Protein AF-A0ABD6F8X1-F1 (afdb_monomer_lite)

Secondary structure (DSSP, 8-state):
------S----------SS-----EEE-GGGS-HHHHHHHHHHSTT-EEEEEEEEEETTEEEEEEEEEETTEEEEEEEETTS-EEEEEE--

pLDDT: mean 78.77, std 21.34, range [28.39, 96.62]

Radius of gyration: 14.22 Å; chains: 1; bounding box: 41×26×36 Å

Structure (mmCIF, N/CA/C/O backbone):
data_AF-A0ABD6F8X1-F1
#
_entry.id   AF-A0ABD6F8X1-F1
#
loop_
_atom_site.group_PDB
_atom_site.id
_atom_site.type_symbol
_atom_site.label_atom_id
_atom_site.label_alt_id
_atom_site.label_comp_id
_atom_site.label_asym_id
_atom_site.label_entity_id
_atom_site.label_seq_id
_atom_site.pdbx_PDB_ins_code
_atom_site.Cartn_x
_atom_site.Cartn_y
_atom_site.Cartn_z
_atom_site.occupancy
_atom_site.B_iso_or_equiv
_atom_site.auth_seq_id
_atom_site.auth_comp_id
_atom_site.auth_asym_id
_atom_site.auth_atom_id
_atom_site.pdbx_PDB_model_num
ATOM 1 N N . MET A 1 1 ? 5.627 -7.559 26.180 1.00 37.81 1 MET A N 1
ATOM 2 C CA . MET A 1 1 ? 5.120 -6.909 24.953 1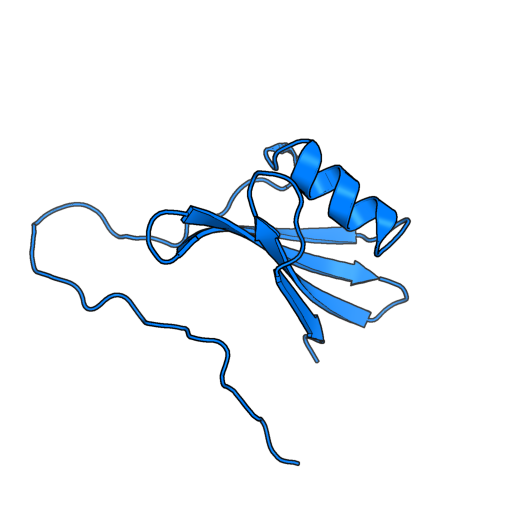.00 37.81 1 MET A CA 1
ATOM 3 C C . MET A 1 1 ? 6.330 -6.576 24.104 1.00 37.81 1 MET A C 1
ATOM 5 O O . MET A 1 1 ? 6.980 -5.560 24.315 1.00 37.81 1 MET A O 1
ATOM 9 N N . ASN A 1 2 ? 6.737 -7.530 23.275 1.00 28.39 2 ASN A N 1
ATOM 10 C CA . ASN A 1 2 ? 8.093 -7.595 22.749 1.00 28.39 2 ASN A CA 1
ATOM 11 C C . ASN A 1 2 ? 7.986 -7.182 21.291 1.00 28.39 2 ASN A C 1
ATOM 13 O O . ASN A 1 2 ? 7.641 -8.005 20.447 1.00 28.39 2 ASN A O 1
ATOM 17 N N . LYS A 1 3 ? 8.197 -5.890 21.034 1.00 35.00 3 LYS A N 1
ATOM 18 C CA . LYS A 1 3 ? 8.253 -5.325 19.689 1.00 35.00 3 LYS A CA 1
ATOM 19 C C . LYS A 1 3 ? 9.448 -5.971 18.991 1.00 35.00 3 LYS A C 1
ATOM 21 O O . LYS A 1 3 ? 10.586 -5.556 19.191 1.00 35.00 3 LYS A O 1
ATOM 26 N N . ARG A 1 4 ? 9.214 -7.073 18.280 1.00 39.59 4 ARG A N 1
ATOM 27 C CA . ARG A 1 4 ? 10.204 -7.687 17.397 1.00 39.59 4 ARG A CA 1
ATOM 28 C C . ARG A 1 4 ? 10.268 -6.814 16.154 1.00 39.59 4 ARG A C 1
ATOM 30 O O . ARG A 1 4 ? 9.751 -7.179 15.114 1.00 39.59 4 ARG A O 1
ATOM 37 N N . THR A 1 5 ? 10.845 -5.629 16.303 1.00 44.69 5 THR A N 1
ATOM 38 C CA . THR A 1 5 ? 11.213 -4.779 15.177 1.00 44.69 5 THR A CA 1
ATOM 39 C C . THR A 1 5 ? 12.418 -5.441 14.523 1.00 44.69 5 THR A C 1
ATOM 41 O O . THR A 1 5 ? 13.560 -5.199 14.903 1.00 44.69 5 THR A O 1
ATOM 44 N N . ILE A 1 6 ? 12.146 -6.386 13.629 1.00 44.00 6 ILE A N 1
ATOM 45 C CA . ILE A 1 6 ? 13.120 -6.917 12.680 1.00 44.00 6 ILE A CA 1
ATOM 46 C C . ILE A 1 6 ? 12.416 -6.989 11.324 1.00 44.00 6 ILE A C 1
ATOM 48 O O . ILE A 1 6 ? 12.283 -8.060 10.747 1.00 44.00 6 ILE A O 1
ATOM 52 N N . LEU A 1 7 ? 11.951 -5.844 10.832 1.00 45.97 7 LEU A N 1
ATOM 53 C CA . LEU A 1 7 ? 11.930 -5.608 9.396 1.00 45.97 7 LEU A CA 1
ATOM 54 C C . LEU A 1 7 ? 13.034 -4.605 9.122 1.00 45.97 7 LEU A C 1
ATOM 56 O O . LEU A 1 7 ? 13.216 -3.622 9.844 1.00 45.97 7 LEU A O 1
ATOM 60 N N . GLY A 1 8 ? 13.892 -4.983 8.188 1.00 38.62 8 GLY A N 1
ATOM 61 C CA . GLY A 1 8 ? 15.162 -4.341 7.940 1.00 38.62 8 GLY A CA 1
ATOM 62 C C . GLY A 1 8 ? 14.975 -2.967 7.329 1.00 38.62 8 GLY A C 1
ATOM 63 O O . GLY A 1 8 ? 15.202 -2.809 6.138 1.00 38.62 8 GLY A O 1
ATOM 64 N N . ALA A 1 9 ? 14.742 -1.959 8.166 1.00 46.56 9 ALA A N 1
ATOM 65 C CA . ALA A 1 9 ? 15.186 -0.606 7.881 1.00 46.56 9 ALA A CA 1
ATOM 66 C C . ALA A 1 9 ? 16.724 -0.605 7.917 1.00 46.56 9 ALA A C 1
ATOM 68 O O . ALA A 1 9 ? 17.360 -0.129 8.862 1.00 46.56 9 ALA A O 1
ATOM 69 N N . VAL A 1 10 ? 17.353 -1.190 6.892 1.00 37.84 10 VAL A N 1
ATOM 70 C CA . VAL A 1 10 ? 18.721 -0.827 6.539 1.00 37.84 10 VAL A CA 1
ATOM 71 C C . VAL A 1 10 ? 18.601 0.575 5.977 1.00 37.84 10 VAL A C 1
ATOM 73 O O . VAL A 1 10 ? 18.467 0.780 4.778 1.00 37.84 10 VAL A O 1
ATOM 76 N N . LEU A 1 11 ? 18.612 1.530 6.904 1.00 48.47 11 LEU A N 1
ATOM 77 C CA . LEU A 1 11 ? 18.903 2.925 6.663 1.00 48.47 11 LEU A CA 1
ATOM 78 C C . LEU A 1 11 ? 20.191 2.940 5.838 1.00 48.47 11 LEU A C 1
ATOM 80 O O . LEU A 1 11 ? 21.280 2.715 6.374 1.00 48.47 11 LEU A O 1
ATOM 84 N N . GLY A 1 12 ? 20.044 3.073 4.520 1.00 39.25 12 GLY A N 1
ATOM 85 C CA . GLY A 1 12 ? 21.152 3.098 3.583 1.00 39.25 12 GLY A CA 1
ATOM 86 C C . GLY A 1 12 ? 22.107 4.191 4.025 1.00 39.25 12 GLY A C 1
ATOM 87 O O . GLY A 1 12 ? 21.801 5.377 3.923 1.00 39.25 12 GLY A O 1
ATOM 88 N N . MET A 1 13 ? 23.236 3.777 4.597 1.00 43.34 13 MET A N 1
ATOM 89 C CA . MET A 1 13 ? 24.272 4.665 5.087 1.00 43.34 13 MET A CA 1
ATOM 90 C C . MET A 1 13 ? 24.696 5.583 3.942 1.00 43.34 13 MET A C 1
ATOM 92 O O . MET A 1 13 ? 25.204 5.120 2.921 1.00 43.34 13 MET A O 1
ATOM 96 N N . ALA A 1 14 ? 24.440 6.878 4.127 1.00 45.44 14 ALA A N 1
ATOM 97 C CA . ALA A 1 14 ? 24.735 7.936 3.178 1.00 45.44 14 ALA A CA 1
ATOM 98 C C . ALA A 1 14 ? 26.232 7.946 2.834 1.00 45.44 14 ALA A C 1
ATOM 100 O O . ALA A 1 14 ? 27.062 8.480 3.572 1.00 45.44 14 ALA A O 1
ATOM 101 N N . LEU A 1 15 ? 26.574 7.351 1.692 1.00 44.06 15 LEU A N 1
ATOM 102 C CA . LEU A 1 15 ? 27.845 7.569 1.022 1.00 44.06 15 LEU A CA 1
ATOM 103 C C . LEU A 1 15 ? 27.769 8.925 0.320 1.00 44.06 15 LEU A C 1
ATOM 105 O O . LEU A 1 15 ? 26.961 9.147 -0.578 1.00 44.06 15 LEU A O 1
ATOM 109 N N . LEU A 1 16 ? 28.604 9.835 0.812 1.00 50.38 16 LEU A N 1
ATOM 110 C CA . LEU A 1 16 ? 28.770 11.221 0.394 1.00 50.38 16 LEU A CA 1
ATOM 111 C C . LEU A 1 16 ? 28.963 11.349 -1.126 1.00 50.38 16 LEU A C 1
ATOM 113 O O . LEU A 1 16 ? 30.078 11.237 -1.629 1.00 50.38 16 LEU A O 1
ATOM 117 N N . LEU A 1 17 ? 27.883 11.666 -1.835 1.00 46.59 17 LEU A N 1
ATOM 118 C CA . LEU A 1 17 ? 27.903 12.305 -3.148 1.00 46.59 17 LEU A CA 1
ATOM 119 C C . LEU A 1 17 ? 26.946 13.508 -3.089 1.00 46.59 17 LEU A C 1
ATOM 121 O O . LEU A 1 17 ? 25.84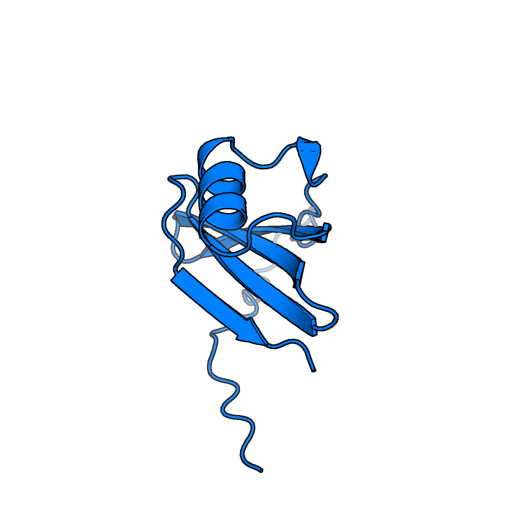2 13.380 -2.553 1.00 46.59 17 LEU A O 1
ATOM 125 N N . PRO A 1 18 ? 27.349 14.703 -3.556 1.00 54.31 18 PRO A N 1
ATOM 126 C CA . PRO A 1 18 ? 26.513 15.885 -3.441 1.00 54.31 18 PRO A CA 1
ATOM 127 C C . PRO A 1 18 ? 25.344 15.781 -4.427 1.00 54.31 18 PRO A C 1
ATOM 129 O O . PRO A 1 18 ? 25.555 15.721 -5.634 1.00 54.31 18 PRO A O 1
ATOM 132 N N . GLY A 1 19 ? 24.116 15.810 -3.905 1.00 53.59 19 GLY A N 1
ATOM 133 C CA . GLY A 1 19 ? 22.907 16.056 -4.695 1.00 53.59 19 GLY A CA 1
ATOM 134 C C . GLY A 1 19 ? 22.129 14.810 -5.110 1.00 53.59 19 GLY A C 1
ATOM 135 O O . GLY A 1 19 ? 22.140 14.427 -6.268 1.00 53.59 19 GLY A O 1
ATOM 136 N N . TRP A 1 20 ? 21.416 14.207 -4.167 1.00 50.16 20 TRP A N 1
ATOM 137 C CA . TRP A 1 20 ? 19.951 14.238 -4.077 1.00 50.16 20 TRP A CA 1
ATOM 138 C C . TRP A 1 20 ? 19.581 13.460 -2.821 1.00 50.16 20 TRP A C 1
ATOM 140 O O . TRP A 1 20 ? 20.133 12.397 -2.551 1.00 50.16 20 TRP A O 1
ATOM 150 N N . ALA A 1 21 ? 18.705 14.028 -1.999 1.00 46.31 21 ALA A N 1
ATOM 151 C CA . ALA A 1 21 ? 18.141 13.286 -0.892 1.00 46.31 21 ALA A CA 1
ATOM 152 C C . ALA A 1 21 ? 17.509 12.015 -1.473 1.00 46.31 21 ALA A C 1
ATOM 154 O O . ALA A 1 21 ? 16.632 12.120 -2.329 1.00 46.31 21 ALA A O 1
ATOM 155 N N . ALA A 1 22 ? 17.943 10.839 -1.017 1.00 49.78 22 ALA A N 1
ATOM 156 C CA . ALA A 1 22 ? 17.118 9.639 -1.061 1.00 49.78 22 ALA A CA 1
ATOM 157 C C . ALA A 1 22 ? 15.944 9.894 -0.105 1.00 49.78 22 ALA A C 1
ATOM 159 O O . ALA A 1 22 ? 15.919 9.445 1.037 1.00 49.78 22 ALA A O 1
ATOM 160 N N . ALA A 1 23 ? 15.063 10.797 -0.525 1.00 51.34 23 ALA A N 1
ATOM 161 C CA . ALA A 1 23 ? 13.785 11.013 0.091 1.00 51.34 23 ALA A CA 1
ATOM 162 C C . ALA A 1 23 ? 12.957 9.825 -0.356 1.00 51.34 23 ALA A C 1
ATOM 164 O O . ALA A 1 23 ? 12.769 9.636 -1.556 1.00 51.34 23 ALA A O 1
ATOM 165 N N . ASP A 1 24 ? 12.537 9.033 0.616 1.00 53.94 24 ASP A N 1
ATOM 166 C CA . ASP A 1 24 ? 11.466 8.067 0.473 1.00 53.94 24 ASP A CA 1
ATOM 167 C C . ASP A 1 24 ? 10.397 8.623 -0.488 1.00 53.94 24 ASP A C 1
ATOM 169 O O . ASP A 1 24 ? 9.800 9.686 -0.238 1.00 53.94 24 ASP A O 1
ATOM 173 N N . GLU A 1 25 ? 10.300 8.033 -1.684 1.00 65.19 25 GLU A N 1
ATOM 174 C CA . GLU A 1 25 ? 9.539 8.635 -2.769 1.00 65.19 25 GLU A CA 1
ATOM 175 C C . GLU A 1 25 ? 8.075 8.294 -2.536 1.00 65.19 25 GLU A C 1
ATOM 177 O O . GLU A 1 25 ? 7.590 7.227 -2.914 1.00 65.19 25 GLU A O 1
ATOM 182 N N . LYS A 1 26 ? 7.364 9.219 -1.885 1.00 76.75 26 LYS A N 1
ATOM 183 C CA . LYS A 1 26 ? 5.909 9.143 -1.749 1.00 76.75 26 LYS A CA 1
ATOM 184 C C . LYS A 1 26 ? 5.293 8.976 -3.130 1.00 76.75 26 LYS A C 1
ATOM 186 O O . LYS A 1 26 ? 5.320 9.896 -3.950 1.00 76.75 26 LYS A O 1
ATOM 191 N N . VAL A 1 27 ? 4.686 7.821 -3.357 1.00 79.75 27 VAL A N 1
ATOM 192 C CA . VAL A 1 27 ? 3.977 7.518 -4.592 1.00 79.75 27 VAL A CA 1
ATOM 193 C C . VAL A 1 27 ? 2.505 7.852 -4.376 1.00 79.75 27 VAL A C 1
ATOM 195 O O . VAL A 1 27 ? 1.899 7.382 -3.410 1.00 79.75 27 VAL A O 1
ATOM 198 N N . PRO A 1 28 ? 1.883 8.661 -5.250 1.00 85.12 28 PRO A N 1
ATOM 199 C CA . PRO A 1 28 ? 0.435 8.792 -5.247 1.00 85.12 28 PRO A CA 1
ATOM 200 C C . PRO A 1 28 ? -0.198 7.402 -5.380 1.00 85.12 28 PRO A C 1
ATOM 202 O O . PRO A 1 28 ? 0.197 6.622 -6.242 1.00 85.12 28 PRO A O 1
ATOM 205 N N . VAL A 1 29 ? -1.169 7.060 -4.535 1.00 83.44 29 VAL A N 1
ATOM 206 C CA . VAL A 1 29 ? -1.777 5.713 -4.514 1.00 83.44 29 VAL A CA 1
ATOM 207 C C . VAL A 1 29 ? -2.383 5.302 -5.868 1.00 83.44 29 VAL A C 1
ATOM 209 O O . VAL A 1 29 ? -2.439 4.120 -6.201 1.00 83.44 29 VAL A O 1
ATOM 212 N N . ASP A 1 30 ? -2.778 6.272 -6.693 1.00 83.00 30 ASP A N 1
ATOM 213 C CA . ASP A 1 30 ? -3.249 6.107 -8.073 1.00 83.00 30 ASP A CA 1
ATOM 214 C C . ASP A 1 30 ? -2.138 5.758 -9.082 1.00 83.00 30 ASP A C 1
ATOM 216 O O . ASP A 1 30 ? -2.431 5.275 -10.177 1.00 83.00 30 ASP A O 1
ATOM 220 N N . LYS A 1 31 ? -0.870 5.961 -8.712 1.00 89.00 31 LYS A N 1
ATOM 221 C CA . LYS A 1 31 ? 0.328 5.608 -9.488 1.00 89.00 31 LYS A CA 1
ATOM 222 C C . LYS A 1 31 ? 0.935 4.264 -9.100 1.00 89.00 31 LYS A C 1
ATOM 224 O O . LYS A 1 31 ? 1.913 3.855 -9.723 1.00 89.00 31 LYS A O 1
ATOM 229 N N . LEU A 1 32 ? 0.363 3.565 -8.120 1.00 90.75 32 LEU A N 1
ATOM 230 C CA . LEU A 1 32 ? 0.766 2.196 -7.821 1.00 90.75 32 LEU A CA 1
ATOM 231 C C . LEU A 1 32 ? 0.572 1.298 -9.055 1.00 90.75 32 LEU A C 1
ATOM 233 O O . LEU A 1 32 ? -0.473 1.392 -9.716 1.00 90.75 32 LEU A O 1
ATOM 237 N N . PRO A 1 33 ? 1.526 0.396 -9.352 1.00 94.00 33 PRO A N 1
ATOM 238 C CA . PRO A 1 33 ? 1.360 -0.592 -10.405 1.00 94.00 33 PRO A CA 1
ATOM 239 C C . PRO A 1 33 ? 0.056 -1.366 -10.237 1.00 94.00 33 PRO A C 1
ATOM 241 O O . PRO A 1 33 ? -0.373 -1.681 -9.123 1.00 94.00 33 PRO A O 1
ATOM 244 N N . GLN A 1 34 ? -0.570 -1.715 -11.360 1.00 94.69 34 GLN A N 1
ATOM 245 C CA . GLN A 1 34 ? -1.832 -2.451 -11.344 1.00 94.69 34 GLN A CA 1
ATOM 246 C C . GLN A 1 34 ? -1.718 -3.762 -10.556 1.00 94.69 34 GLN A C 1
ATOM 248 O O . GLN A 1 34 ? -2.649 -4.112 -9.837 1.00 94.69 34 GLN A O 1
ATOM 253 N N . ALA A 1 35 ? -0.580 -4.455 -10.663 1.00 95.81 35 ALA A N 1
ATOM 254 C CA . ALA A 1 35 ? -0.328 -5.698 -9.942 1.00 95.81 35 ALA A CA 1
ATOM 255 C C . ALA A 1 35 ? -0.312 -5.494 -8.418 1.00 95.81 35 ALA A C 1
ATOM 257 O O . ALA A 1 35 ? -0.991 -6.228 -7.704 1.00 95.81 35 ALA A O 1
ATOM 258 N N . VAL A 1 36 ? 0.364 -4.446 -7.930 1.00 95.38 36 VAL A N 1
ATOM 259 C CA . VAL A 1 36 ? 0.386 -4.073 -6.505 1.00 95.38 36 VAL A CA 1
ATOM 260 C C . VAL A 1 36 ? -1.021 -3.749 -6.008 1.00 95.38 36 VAL A C 1
ATOM 262 O O . VAL A 1 36 ? -1.476 -4.302 -5.009 1.00 95.38 36 VAL A O 1
ATOM 265 N N . ARG A 1 37 ? -1.760 -2.906 -6.742 1.00 94.75 37 ARG A N 1
ATOM 266 C CA . ARG A 1 37 ? -3.141 -2.553 -6.377 1.00 94.75 37 ARG A CA 1
ATOM 267 C C . ARG A 1 37 ? -4.059 -3.772 -6.339 1.00 94.75 37 ARG A C 1
ATOM 269 O O . ARG A 1 37 ? -4.860 -3.898 -5.420 1.00 94.75 37 ARG A O 1
ATOM 276 N N . ALA A 1 38 ? -3.949 -4.659 -7.328 1.00 95.94 38 ALA A N 1
ATOM 277 C CA . ALA A 1 38 ? -4.754 -5.872 -7.397 1.00 95.94 38 ALA A CA 1
ATOM 278 C C . ALA A 1 38 ? -4.442 -6.827 -6.239 1.00 95.94 38 ALA A C 1
ATOM 280 O O . ALA A 1 38 ? -5.369 -7.381 -5.654 1.00 95.94 38 ALA A O 1
ATOM 281 N N . ALA A 1 39 ? -3.167 -6.989 -5.880 1.00 96.62 39 ALA A N 1
ATOM 282 C CA . ALA A 1 39 ? -2.759 -7.818 -4.751 1.00 96.62 39 ALA A CA 1
ATOM 283 C C . ALA A 1 39 ? -3.332 -7.298 -3.426 1.00 96.62 39 ALA A C 1
ATOM 285 O O . ALA A 1 39 ? -3.882 -8.072 -2.639 1.00 96.62 39 ALA A O 1
ATOM 286 N N . ILE A 1 40 ? -3.272 -5.980 -3.208 1.00 95.75 40 ILE A N 1
ATOM 287 C CA . ILE A 1 40 ? -3.823 -5.354 -2.004 1.00 95.75 40 ILE A CA 1
ATOM 288 C C . ILE A 1 40 ? -5.344 -5.515 -1.952 1.00 95.75 40 ILE A C 1
ATOM 290 O O . ILE A 1 40 ? -5.856 -5.949 -0.926 1.00 95.75 40 ILE A O 1
ATOM 294 N N . GLU A 1 41 ? -6.062 -5.253 -3.046 1.00 95.44 41 GLU A N 1
ATOM 295 C CA . GLU A 1 41 ? -7.526 -5.401 -3.093 1.00 95.44 41 GLU A CA 1
ATOM 296 C C . GLU A 1 41 ? -7.970 -6.858 -2.888 1.00 95.44 41 GLU A C 1
ATOM 298 O O . GLU A 1 41 ? -8.960 -7.123 -2.214 1.00 95.44 41 GLU A O 1
ATOM 303 N N . GLN A 1 42 ? -7.226 -7.830 -3.423 1.00 96.56 42 GLN A N 1
ATOM 304 C CA . GLN A 1 42 ? -7.513 -9.249 -3.195 1.00 96.56 42 GLN A CA 1
ATOM 305 C C . GLN A 1 42 ? -7.321 -9.647 -1.730 1.00 96.56 42 GLN A C 1
ATOM 307 O O . GLN A 1 42 ? -8.063 -10.484 -1.213 1.00 96.56 42 GLN A O 1
ATOM 312 N N . ARG A 1 43 ? -6.314 -9.074 -1.059 1.00 95.88 43 ARG A N 1
ATOM 313 C CA . ARG A 1 43 ? -5.986 -9.414 0.328 1.00 95.88 43 ARG A CA 1
ATOM 314 C C . ARG A 1 43 ? -6.832 -8.654 1.348 1.00 95.88 43 ARG A C 1
ATOM 316 O O . ARG A 1 43 ? -7.148 -9.228 2.392 1.00 95.88 43 ARG A O 1
ATOM 323 N N . PHE A 1 44 ? -7.175 -7.407 1.037 1.00 95.94 44 PHE A N 1
ATOM 324 C CA . PHE A 1 44 ? -7.918 -6.460 1.863 1.00 95.94 44 PHE A CA 1
ATOM 325 C C . PHE A 1 44 ? -9.042 -5.809 1.040 1.00 95.94 44 PHE A C 1
ATOM 327 O O . PHE A 1 44 ? -8.962 -4.623 0.711 1.00 95.94 44 PHE A O 1
ATOM 334 N N . PRO A 1 45 ? -10.093 -6.565 0.687 1.00 96.12 45 PRO A N 1
ATOM 335 C CA . PRO A 1 45 ? -11.165 -6.054 -0.162 1.00 96.12 45 PRO A CA 1
ATOM 336 C C . PRO A 1 45 ? -11.827 -4.820 0.458 1.00 96.12 45 PRO A C 1
ATOM 338 O O . PRO A 1 45 ? -12.218 -4.832 1.627 1.00 96.12 45 PRO A O 1
ATOM 341 N N . GLY A 1 46 ? -11.943 -3.737 -0.313 1.00 94.31 46 GLY A N 1
ATOM 342 C CA . GLY A 1 46 ? -12.499 -2.471 0.175 1.00 94.31 46 GLY A CA 1
ATOM 343 C C . GLY A 1 46 ? -11.619 -1.719 1.182 1.00 94.31 46 GLY A C 1
ATOM 344 O O . GLY A 1 46 ? -12.134 -0.892 1.938 1.00 94.31 46 GLY A O 1
ATOM 345 N N . ALA A 1 47 ? -10.314 -1.998 1.236 1.00 95.88 47 ALA A N 1
ATOM 346 C CA . ALA A 1 47 ? -9.381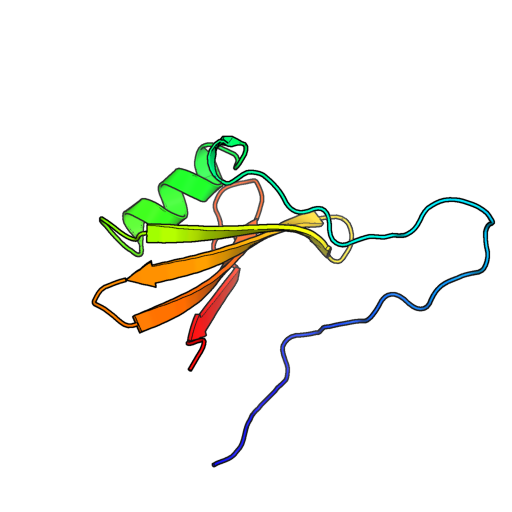 -1.198 2.022 1.00 95.88 47 ALA A CA 1
ATOM 347 C C . ALA A 1 47 ? -9.264 0.244 1.508 1.00 95.88 47 ALA A C 1
ATOM 349 O O . ALA A 1 47 ? -9.253 0.520 0.309 1.00 95.88 47 ALA A O 1
ATOM 350 N N . GLU A 1 48 ? -9.094 1.1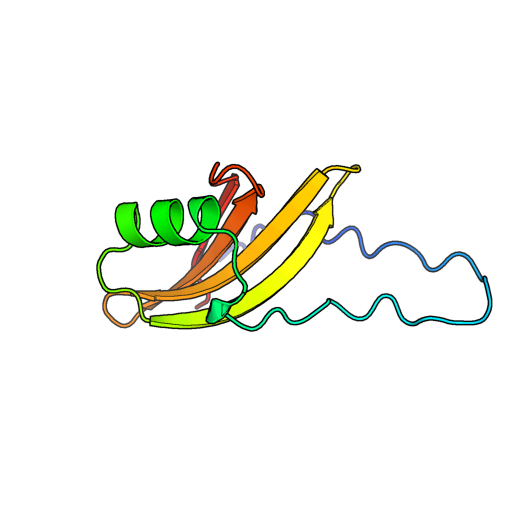73 2.440 1.00 94.94 48 GLU A N 1
ATOM 351 C CA . GLU A 1 48 ? -8.756 2.562 2.153 1.00 94.94 48 GLU A CA 1
ATOM 352 C C . GLU A 1 48 ? -7.229 2.702 2.116 1.00 94.94 48 GLU A C 1
ATOM 354 O O . GLU A 1 48 ? -6.567 2.560 3.146 1.00 94.94 48 GLU A O 1
ATOM 359 N N . LEU A 1 49 ? -6.653 2.973 0.942 1.00 93.50 49 LEU A N 1
ATOM 360 C CA . LEU A 1 49 ? -5.217 3.238 0.815 1.00 93.50 49 LEU A CA 1
ATOM 361 C C . LEU A 1 49 ? -4.904 4.642 1.344 1.00 93.50 49 LEU A C 1
ATOM 363 O O . LEU A 1 49 ? -5.430 5.630 0.836 1.00 93.50 49 LEU A O 1
ATOM 367 N N . LEU A 1 50 ? -4.042 4.729 2.355 1.00 92.56 50 LEU A N 1
ATOM 368 C CA . LEU A 1 50 ? -3.712 5.980 3.041 1.00 92.56 50 LEU A CA 1
ATOM 369 C C . LEU A 1 50 ? -2.425 6.604 2.500 1.00 92.56 50 LEU A C 1
ATOM 371 O O . LEU A 1 50 ? -2.326 7.825 2.373 1.00 92.56 50 LEU A O 1
ATOM 375 N N . LYS A 1 51 ? -1.422 5.769 2.219 1.00 90.69 51 LYS A N 1
ATOM 376 C CA . LYS A 1 51 ? -0.095 6.193 1.768 1.00 90.69 51 LYS A CA 1
ATOM 377 C C . LYS A 1 51 ? 0.558 5.070 0.973 1.00 90.69 51 LYS A C 1
ATOM 379 O O . LYS A 1 51 ? 0.366 3.905 1.308 1.00 90.69 51 LYS A O 1
ATOM 384 N N . ALA A 1 52 ? 1.341 5.432 -0.033 1.00 90.88 52 ALA A N 1
ATOM 385 C CA . ALA A 1 52 ? 2.243 4.521 -0.711 1.00 90.88 52 ALA A CA 1
ATOM 386 C C . ALA A 1 52 ? 3.626 5.157 -0.834 1.00 90.88 52 ALA A C 1
ATOM 388 O O . ALA A 1 52 ? 3.753 6.363 -1.065 1.00 90.88 52 ALA A O 1
ATOM 389 N N . GLU A 1 53 ? 4.644 4.333 -0.681 1.00 90.06 53 GLU A N 1
ATOM 390 C CA . GLU A 1 53 ? 6.050 4.678 -0.823 1.00 90.06 53 GLU A CA 1
ATOM 391 C C . GLU A 1 53 ? 6.706 3.648 -1.738 1.00 90.06 53 GLU A C 1
ATOM 393 O O . GLU A 1 53 ? 6.287 2.490 -1.785 1.00 90.06 53 GLU A O 1
ATOM 398 N N . ARG A 1 54 ? 7.671 4.093 -2.541 1.00 86.94 54 ARG A N 1
ATOM 399 C CA . ARG A 1 54 ? 8.468 3.215 -3.396 1.00 86.94 54 ARG A CA 1
ATOM 400 C C . ARG A 1 54 ? 9.874 3.163 -2.838 1.00 86.94 54 ARG A C 1
ATOM 402 O O . ARG A 1 54 ? 10.538 4.195 -2.766 1.00 86.94 54 ARG A O 1
ATOM 409 N N . ASP A 1 55 ? 10.336 1.953 -2.574 1.00 82.81 55 ASP A N 1
ATOM 410 C CA . ASP A 1 55 ? 11.694 1.685 -2.129 1.00 82.81 55 ASP A CA 1
ATOM 411 C C . ASP A 1 55 ? 12.398 0.708 -3.084 1.00 82.81 55 ASP A C 1
ATOM 413 O O . ASP A 1 55 ? 11.787 0.052 -3.936 1.00 82.81 55 ASP A O 1
ATOM 417 N N . VAL A 1 56 ? 13.722 0.654 -2.988 1.00 82.81 56 VAL A N 1
ATOM 418 C CA . VAL A 1 56 ? 14.560 -0.305 -3.698 1.00 82.81 56 VAL A CA 1
ATOM 419 C C . VAL A 1 56 ? 15.323 -1.141 -2.676 1.00 82.81 56 VAL A C 1
ATOM 421 O O . VAL A 1 56 ? 16.435 -0.797 -2.270 1.00 82.81 56 VAL A O 1
ATOM 424 N N . HIS A 1 57 ? 14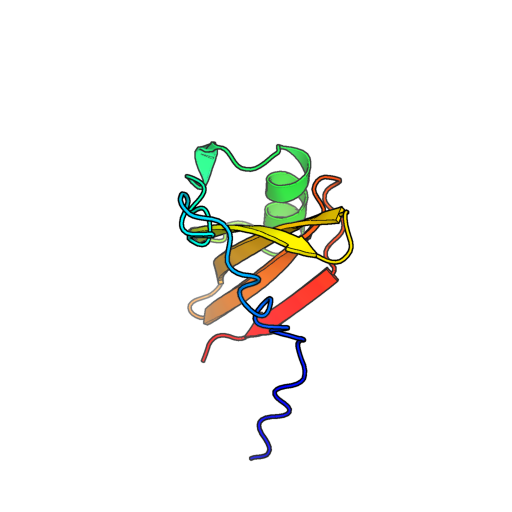.768 -2.294 -2.307 1.00 76.25 57 HIS A N 1
ATOM 425 C CA . HIS A 1 57 ? 15.421 -3.239 -1.409 1.00 76.25 57 HIS A CA 1
ATOM 426 C C . HIS A 1 57 ? 16.245 -4.261 -2.203 1.00 76.25 57 HIS A C 1
ATOM 428 O O . HIS A 1 57 ? 15.737 -4.982 -3.059 1.00 76.25 57 HIS A O 1
ATOM 434 N N . ARG A 1 58 ? 17.560 -4.339 -1.944 1.00 79.81 58 ARG A N 1
ATOM 435 C CA . ARG A 1 58 ? 18.488 -5.307 -2.585 1.00 79.81 58 ARG A CA 1
ATOM 436 C C . ARG A 1 58 ? 18.428 -5.330 -4.125 1.00 79.81 58 ARG A C 1
ATOM 438 O O . ARG A 1 58 ? 18.641 -6.369 -4.745 1.00 79.81 58 ARG A O 1
ATOM 445 N N . GLY A 1 59 ? 18.174 -4.178 -4.745 1.00 85.62 59 GLY A N 1
ATOM 446 C CA . GLY A 1 59 ? 18.069 -4.047 -6.203 1.00 85.62 59 GLY A CA 1
ATOM 447 C C . GLY A 1 59 ? 16.714 -4.463 -6.786 1.00 85.62 59 GLY A C 1
ATOM 448 O O . GLY A 1 59 ? 16.582 -4.515 -8.007 1.00 85.62 59 GLY A O 1
ATOM 449 N N . GLN A 1 60 ? 15.717 -4.742 -5.944 1.00 85.94 60 GLN A N 1
ATOM 450 C CA . GLN A 1 60 ? 14.332 -4.991 -6.339 1.00 85.94 60 GLN A CA 1
ATOM 451 C C . GLN A 1 60 ? 13.460 -3.806 -5.923 1.00 85.94 60 GLN A C 1
ATOM 453 O O . GLN A 1 60 ? 13.689 -3.216 -4.873 1.00 85.94 60 GLN A O 1
ATOM 458 N N . ILE A 1 61 ? 12.488 -3.441 -6.761 1.00 89.19 61 ILE A N 1
ATOM 459 C CA . ILE A 1 61 ? 11.522 -2.386 -6.438 1.00 89.19 61 ILE A CA 1
ATOM 460 C C . ILE A 1 61 ? 10.431 -2.984 -5.555 1.00 89.19 61 ILE A C 1
ATOM 462 O O . ILE A 1 61 ? 9.783 -3.965 -5.937 1.00 89.19 61 ILE A O 1
ATOM 466 N N . GLU A 1 62 ? 10.213 -2.346 -4.414 1.00 90.44 62 GLU A N 1
ATOM 467 C CA . GLU A 1 62 ? 9.172 -2.685 -3.454 1.00 90.44 62 GLU A CA 1
ATOM 468 C C . GLU A 1 62 ? 8.300 -1.453 -3.203 1.00 90.44 62 GLU A C 1
ATOM 470 O O . GLU A 1 62 ? 8.728 -0.307 -3.359 1.00 90.44 62 GLU A O 1
ATOM 475 N N . TYR A 1 63 ? 7.045 -1.702 -2.861 1.00 92.44 63 TYR A N 1
ATOM 476 C CA . TYR A 1 63 ? 6.076 -0.686 -2.504 1.00 92.44 63 TYR A CA 1
ATOM 477 C C . TYR A 1 63 ? 5.600 -0.950 -1.088 1.00 92.44 63 TYR A C 1
ATOM 479 O O . TYR A 1 63 ? 5.011 -1.997 -0.823 1.00 92.44 63 TYR A O 1
ATOM 487 N N . GLU A 1 64 ? 5.807 0.017 -0.207 1.00 93.19 64 GLU A N 1
ATOM 488 C CA . GLU A 1 64 ? 5.209 0.020 1.120 1.00 93.19 64 GLU A CA 1
ATOM 489 C C . GLU A 1 64 ? 3.874 0.761 1.040 1.00 93.19 64 GLU A C 1
ATOM 491 O O . GLU A 1 64 ? 3.808 1.937 0.671 1.00 93.19 64 GLU A O 1
ATOM 496 N N . VAL A 1 65 ? 2.779 0.073 1.353 1.00 94.06 65 VAL A N 1
ATOM 497 C CA . VAL A 1 65 ? 1.433 0.639 1.289 1.00 94.06 65 VAL A CA 1
ATOM 498 C C . VAL A 1 65 ? 0.785 0.592 2.660 1.00 94.06 65 VAL A C 1
ATOM 500 O O . VAL A 1 65 ? 0.462 -0.476 3.180 1.00 94.06 65 VAL A O 1
ATOM 503 N N . LYS A 1 66 ? 0.529 1.774 3.224 1.00 94.81 66 LYS A N 1
ATOM 504 C CA . LYS A 1 66 ? -0.257 1.916 4.450 1.00 94.81 66 LYS A CA 1
ATOM 505 C C . LYS A 1 66 ? -1.730 2.025 4.088 1.00 94.81 66 LYS A C 1
ATOM 507 O O . LYS A 1 66 ? -2.123 2.879 3.288 1.00 94.81 66 LYS A O 1
ATOM 512 N N . LEU A 1 67 ? -2.558 1.187 4.697 1.00 95.25 67 LEU A N 1
ATOM 513 C CA . LEU A 1 67 ? -3.988 1.091 4.414 1.00 95.25 67 LEU A CA 1
ATOM 514 C C . LEU A 1 67 ? -4.817 0.957 5.688 1.00 95.25 67 LEU A C 1
ATOM 516 O O . LEU A 1 67 ? -4.313 0.574 6.743 1.00 95.25 67 LEU A O 1
ATOM 520 N N . ARG A 1 68 ? -6.114 1.247 5.584 1.00 96.00 68 ARG A N 1
ATOM 521 C CA . ARG A 1 68 ? -7.112 0.943 6.608 1.00 96.00 68 ARG A CA 1
ATOM 522 C C . ARG A 1 68 ? -8.081 -0.108 6.087 1.00 96.00 68 ARG A C 1
ATOM 524 O O . ARG A 1 68 ? -8.695 0.074 5.043 1.00 96.00 68 ARG A O 1
ATOM 531 N N . HIS A 1 69 ? -8.264 -1.177 6.848 1.00 96.62 69 HIS A N 1
ATOM 532 C CA . HIS A 1 69 ? -9.221 -2.235 6.552 1.00 96.62 69 HIS A CA 1
ATOM 533 C C . HIS A 1 69 ? -9.946 -2.628 7.840 1.00 96.62 69 HIS A C 1
ATOM 535 O O . HIS A 1 69 ? -9.312 -2.793 8.882 1.00 96.62 69 HIS A O 1
ATOM 541 N N . GLU A 1 70 ? -11.279 -2.691 7.794 1.00 94.81 70 GLU A N 1
ATOM 542 C CA . GLU A 1 70 ? -12.131 -3.023 8.952 1.00 94.81 70 GLU A CA 1
ATOM 543 C C . GLU A 1 70 ? -11.805 -2.206 10.224 1.00 94.81 70 GLU A C 1
ATOM 545 O O . GLU A 1 70 ? -11.776 -2.714 11.344 1.00 94.81 70 GLU A O 1
ATOM 550 N N . GLY A 1 71 ? -11.513 -0.911 10.051 1.00 94.00 71 GLY A N 1
ATOM 551 C CA . GLY A 1 71 ? -11.195 0.005 11.154 1.00 94.00 71 GLY A CA 1
ATOM 552 C C . GLY A 1 71 ? -9.781 -0.135 11.733 1.00 94.00 71 GLY A C 1
ATOM 553 O O . GLY A 1 71 ? -9.449 0.563 12.689 1.00 94.00 71 GLY A O 1
ATOM 554 N N . ARG A 1 72 ? -8.932 -0.991 11.157 1.00 94.56 72 ARG A N 1
ATOM 555 C CA . ARG A 1 72 ? -7.545 -1.223 11.588 1.00 94.56 72 ARG A CA 1
ATOM 556 C C . ARG A 1 72 ? -6.572 -0.755 10.516 1.00 94.56 72 ARG A C 1
ATOM 558 O O . ARG A 1 72 ? -6.896 -0.811 9.332 1.00 94.56 72 ARG A O 1
ATOM 565 N N . ARG A 1 73 ? -5.398 -0.274 10.927 1.00 95.00 73 ARG A N 1
ATOM 566 C CA . ARG A 1 73 ? -4.334 0.130 10.003 1.00 95.00 73 ARG A CA 1
ATOM 567 C C . ARG A 1 73 ? -3.349 -1.011 9.790 1.00 95.00 73 ARG A C 1
ATOM 569 O O . ARG A 1 73 ? -3.049 -1.762 10.720 1.00 95.00 73 ARG A O 1
ATOM 576 N N . TYR A 1 74 ? -2.870 -1.111 8.563 1.00 94.56 74 TYR A N 1
ATOM 577 C CA . TYR A 1 74 ? -1.884 -2.084 8.130 1.00 94.56 74 TYR A CA 1
ATOM 578 C C . TYR A 1 74 ? -0.828 -1.395 7.282 1.00 94.56 74 TYR A C 1
ATOM 580 O O . TYR A 1 74 ? -1.121 -0.410 6.601 1.00 94.56 74 TYR A O 1
ATOM 588 N N . GLU A 1 75 ? 0.365 -1.959 7.308 1.00 94.62 75 GLU A N 1
ATOM 589 C CA . GLU A 1 75 ? 1.475 -1.662 6.422 1.00 94.62 75 GLU A CA 1
ATOM 590 C C . GLU A 1 75 ? 1.757 -2.925 5.612 1.00 94.62 75 GLU A C 1
ATOM 592 O O . GLU A 1 75 ? 1.831 -4.020 6.170 1.00 94.62 75 GLU A O 1
ATOM 597 N N . VAL A 1 76 ? 1.797 -2.794 4.290 1.00 94.56 76 VAL A N 1
ATOM 598 C CA . VAL A 1 76 ? 1.935 -3.930 3.379 1.00 94.56 76 VAL A CA 1
ATOM 599 C C . VAL A 1 76 ? 3.095 -3.664 2.441 1.00 94.56 76 VAL A C 1
ATOM 601 O O . VAL A 1 76 ? 3.049 -2.712 1.665 1.00 94.56 76 VAL A O 1
ATOM 604 N N . GLU A 1 77 ? 4.094 -4.535 2.475 1.00 94.19 77 GLU A N 1
ATOM 605 C CA . GLU A 1 77 ? 5.211 -4.517 1.537 1.00 94.19 77 GLU A CA 1
ATOM 606 C C . GLU A 1 77 ? 4.877 -5.411 0.341 1.00 94.19 77 GLU A C 1
ATOM 608 O O . GLU A 1 77 ? 4.589 -6.604 0.488 1.00 94.19 77 GLU A O 1
ATOM 613 N N . VAL A 1 78 ? 4.889 -4.841 -0.863 1.00 95.25 78 VAL A N 1
ATOM 614 C CA . VAL A 1 78 ? 4.517 -5.537 -2.101 1.00 95.25 78 VAL A CA 1
ATOM 615 C C . VAL A 1 78 ? 5.551 -5.269 -3.183 1.00 95.25 78 VAL A C 1
ATOM 617 O O . VAL A 1 78 ? 5.877 -4.123 -3.479 1.00 95.25 78 VAL A O 1
ATOM 620 N N . LEU A 1 79 ? 6.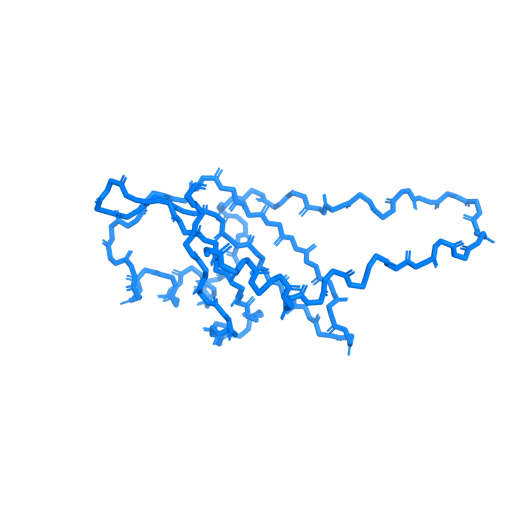035 -6.320 -3.835 1.00 94.56 79 LEU A N 1
ATOM 621 C CA . LEU A 1 79 ? 6.891 -6.188 -5.011 1.00 94.56 79 LEU A CA 1
ATOM 622 C C . LEU A 1 79 ? 6.128 -5.592 -6.199 1.00 94.56 79 LEU A C 1
ATOM 624 O O . LEU A 1 79 ? 4.914 -5.743 -6.320 1.00 94.56 79 LEU A O 1
ATOM 628 N N . GLU A 1 80 ? 6.848 -5.013 -7.161 1.00 93.19 80 GLU A N 1
ATOM 629 C CA . GLU A 1 80 ? 6.254 -4.475 -8.398 1.00 93.19 80 GLU A CA 1
ATOM 630 C C . GLU A 1 80 ? 5.359 -5.486 -9.154 1.00 93.19 80 GLU A C 1
ATOM 632 O O . GLU A 1 80 ? 4.361 -5.101 -9.768 1.00 93.19 80 GLU A O 1
ATOM 637 N N . ASN A 1 81 ? 5.663 -6.787 -9.067 1.00 93.62 81 ASN A N 1
ATOM 638 C CA . ASN A 1 81 ? 4.883 -7.866 -9.688 1.00 93.62 81 ASN A CA 1
ATOM 639 C C . ASN A 1 81 ? 3.589 -8.241 -8.926 1.00 93.62 81 ASN A C 1
ATOM 641 O O . ASN A 1 81 ? 2.854 -9.111 -9.393 1.00 93.62 81 ASN A O 1
ATOM 645 N N . GLY A 1 82 ? 3.304 -7.609 -7.781 1.00 94.50 82 GLY A N 1
ATOM 646 C CA . GLY A 1 82 ? 2.146 -7.891 -6.926 1.00 94.50 82 GLY A CA 1
ATOM 647 C C . GLY A 1 82 ? 2.369 -8.970 -5.859 1.00 94.50 82 GLY A C 1
ATOM 648 O O . GLY A 1 82 ? 1.430 -9.324 -5.150 1.00 94.50 82 GLY A O 1
ATOM 649 N N . GLU A 1 83 ? 3.577 -9.515 -5.717 1.00 95.81 83 GLU A N 1
ATOM 650 C CA . GLU A 1 83 ? 3.898 -10.450 -4.635 1.00 95.81 83 GLU A CA 1
ATOM 651 C C . GLU A 1 83 ? 3.977 -9.705 -3.295 1.00 95.81 83 GLU A C 1
ATOM 653 O O . GLU A 1 83 ? 4.797 -8.804 -3.128 1.00 95.81 83 GLU A O 1
ATOM 658 N N . ILE A 1 84 ? 3.132 -10.086 -2.334 1.00 94.25 84 ILE A N 1
ATOM 659 C CA . ILE A 1 84 ? 3.154 -9.526 -0.977 1.00 94.25 84 ILE A CA 1
ATOM 660 C C . ILE A 1 84 ? 4.309 -10.165 -0.199 1.00 94.25 84 ILE A C 1
ATOM 662 O O . ILE A 1 84 ? 4.357 -11.390 -0.062 1.00 94.25 84 ILE A O 1
ATOM 666 N N . ARG A 1 85 ? 5.222 -9.334 0.307 1.00 92.62 85 ARG A N 1
ATOM 667 C CA . ARG A 1 85 ? 6.370 -9.740 1.126 1.00 92.62 85 ARG A CA 1
ATOM 668 C C . ARG A 1 85 ? 6.027 -9.789 2.600 1.00 92.62 85 ARG A C 1
ATOM 670 O O . ARG A 1 85 ? 6.296 -10.810 3.231 1.00 92.62 85 ARG A O 1
ATOM 677 N N . ASP A 1 86 ? 5.395 -8.735 3.100 1.00 92.56 86 ASP A N 1
ATOM 678 C CA . ASP A 1 86 ? 4.997 -8.660 4.497 1.00 92.56 86 ASP A CA 1
ATOM 679 C C . ASP A 1 86 ? 3.685 -7.897 4.699 1.00 92.56 86 ASP A C 1
ATOM 681 O O . ASP A 1 86 ? 3.253 -7.102 3.859 1.00 92.56 86 ASP A O 1
ATOM 685 N N . ILE A 1 87 ? 3.027 -8.201 5.815 1.00 93.38 87 ILE A N 1
ATOM 686 C CA . ILE A 1 87 ? 1.821 -7.539 6.296 1.00 93.38 87 ILE A CA 1
ATOM 687 C C . ILE A 1 87 ? 1.989 -7.308 7.791 1.00 93.38 87 ILE A C 1
ATOM 689 O O . ILE A 1 87 ? 1.797 -8.223 8.598 1.00 93.38 87 ILE A O 1
ATOM 693 N N . ASP A 1 88 ? 2.196 -6.051 8.148 1.00 92.81 88 ASP A N 1
ATOM 694 C CA . ASP A 1 88 ? 2.280 -5.614 9.527 1.00 92.81 88 ASP A CA 1
ATOM 695 C C . ASP A 1 88 ? 1.051 -4.812 9.941 1.00 92.81 88 ASP A C 1
ATOM 697 O O . ASP A 1 88 ? 0.390 -4.126 9.159 1.00 92.81 88 ASP A O 1
ATOM 701 N N . ARG A 1 89 ? 0.707 -4.922 11.221 1.00 92.12 89 ARG A N 1
ATOM 702 C CA . ARG A 1 89 ? -0.364 -4.132 11.821 1.00 92.12 89 ARG A CA 1
ATOM 703 C C . ARG A 1 89 ? 0.226 -2.847 12.401 1.00 92.12 89 ARG A C 1
ATOM 705 O O . ARG A 1 89 ? 1.016 -2.912 13.339 1.00 92.12 89 ARG A O 1
ATOM 712 N N . ASP A 1 90 ? -0.220 -1.705 11.887 1.00 79.62 90 ASP A N 1
ATOM 713 C CA . ASP A 1 90 ? 0.181 -0.364 12.337 1.00 79.62 90 ASP A CA 1
ATOM 714 C C . ASP A 1 90 ? -0.737 0.096 13.492 1.00 79.62 90 ASP A C 1
ATOM 716 O O . ASP A 1 90 ? -1.709 0.835 13.296 1.00 79.62 90 ASP A O 1
ATOM 720 N N . ASP A 1 91 ? -0.499 -0.435 14.697 1.00 70.81 91 ASP A N 1
ATOM 721 C CA . ASP A 1 91 ? -1.214 -0.040 15.927 1.00 70.81 91 ASP A CA 1
ATOM 722 C C . ASP A 1 91 ? -0.655 1.258 16.537 1.00 70.81 91 ASP A C 1
ATOM 724 O O . ASP A 1 91 ? 0.522 1.276 16.968 1.00 70.81 91 ASP A O 1
#

Sequence (91 aa):
MNKRTILGAVLGMALLLPGWAAADEKVPVDKLPQAVRAAIEQRFPGAELLKAERDVHRGQIEYEVKLRHEGRRYEVEVLENGEIRDIDRDD

Foldseek 3Di:
DDPPPPDDPPVPPDDDDPDDPPPQAWDDPVRQAPLQVVLCCVVAPPKAWDTWTWDQDPNFIWIWTWIDGPNWIWTWIAGSNNRTDDIGTPD